Protein AF-A0A1D7NL29-F1 (afdb_monomer_lite)

Foldseek 3Di:
DLLVVLVVLLCVLLVVLVVVLVLCVQFFDPVCQDDDCVQQPPDPDGSSCSSCVLSVVSVVVSVVLSVVSVCCVPVVDPDDSVVSNVVSCVVSVVSSVVVVVSVVVVVVCCVPPDGPTD

Secondary structure (DSSP, 8-state):
-HHHHHHHHHHHHHHHHHHHHHHHHHHS-TT--S--HHHHTT----HHHHHHHHHHHHHHHHHHHHHHHHHHHHHT-SS-HHHHHHHHHHHHHHHHHHHHHHHHHHHHHHHHTSPPP-

pLDDT: mean 77.62, std 7.44, range [59.06, 89.81]

Sequence (118 aa):
MASLTFLGLAMMLLAPMFGHARYLDLTLPKKWKRLPVFMRGTSMHSRRVALYYVPCLVAFAAVLMLGVAILQDIEGGPRSDREVALMFALVLGIIGLGYPINVLRQLHWVRTGGPKLR

Radius of gyration: 17.21 Å; chains: 1; bounding box: 36×22×50 Å

Structure (mmCIF, N/CA/C/O backbone):
data_AF-A0A1D7NL29-F1
#
_entry.id   AF-A0A1D7NL29-F1
#
loop_
_atom_site.group_PDB
_atom_site.id
_atom_site.type_symbol
_atom_site.label_atom_id
_atom_site.label_alt_id
_atom_site.label_comp_id
_atom_site.label_asym_id
_atom_site.label_entity_id
_atom_site.label_seq_id
_atom_site.pdbx_PDB_ins_code
_atom_site.Cartn_x
_atom_site.Cartn_y
_atom_site.Cartn_z
_atom_site.occupancy
_atom_site.B_iso_or_equiv
_atom_site.auth_seq_id
_atom_site.auth_comp_id
_atom_site.auth_asym_id
_atom_site.auth_atom_id
_atom_site.pdbx_PDB_model_num
ATOM 1 N N . MET A 1 1 ? 17.599 0.902 -17.633 1.00 71.81 1 MET A N 1
ATOM 2 C CA . MET A 1 1 ? 17.292 1.938 -16.612 1.00 71.81 1 MET A CA 1
ATOM 3 C C . MET A 1 1 ? 15.838 1.873 -16.143 1.00 71.81 1 MET A C 1
ATOM 5 O O . MET A 1 1 ? 15.549 2.375 -15.058 1.00 71.81 1 MET A O 1
ATOM 9 N N . ALA A 1 2 ? 14.931 1.249 -16.902 1.00 72.69 2 ALA A N 1
ATOM 10 C CA . ALA A 1 2 ? 13.513 1.177 -16.565 1.00 72.69 2 ALA A CA 1
ATOM 11 C C . ALA A 1 2 ? 13.251 0.417 -15.250 1.00 72.69 2 ALA A C 1
ATOM 13 O O . ALA A 1 2 ? 12.382 0.816 -14.473 1.00 72.69 2 ALA A O 1
ATOM 14 N N . SER A 1 3 ? 14.041 -0.623 -14.955 1.00 79.50 3 SER A N 1
ATOM 15 C CA . SER A 1 3 ? 13.929 -1.414 -13.719 1.00 79.50 3 SER A CA 1
ATOM 16 C C . SER A 1 3 ? 14.176 -0.596 -12.444 1.00 79.50 3 SER A C 1
ATOM 18 O O . SER A 1 3 ? 13.404 -0.701 -11.491 1.00 79.50 3 SER A O 1
ATOM 20 N N . LEU A 1 4 ? 15.198 0.268 -12.429 1.00 80.50 4 LEU A N 1
ATOM 21 C CA . LEU A 1 4 ? 15.522 1.132 -11.285 1.00 80.50 4 LEU A CA 1
ATOM 22 C C . LEU A 1 4 ? 14.449 2.200 -11.048 1.00 80.50 4 LEU A C 1
ATOM 24 O O . LEU A 1 4 ? 14.034 2.417 -9.908 1.00 80.50 4 LEU A O 1
ATOM 28 N N . THR A 1 5 ? 13.966 2.844 -12.115 1.00 78.62 5 THR A N 1
ATOM 29 C CA . THR A 1 5 ? 12.883 3.833 -12.023 1.00 78.62 5 THR A CA 1
ATOM 30 C C . THR A 1 5 ? 11.596 3.189 -11.515 1.00 78.62 5 THR A C 1
ATOM 32 O O . THR A 1 5 ? 10.954 3.721 -10.609 1.00 78.62 5 THR A O 1
ATOM 35 N N . PHE A 1 6 ? 11.245 2.015 -12.046 1.00 82.06 6 PHE A N 1
ATOM 36 C CA . PHE A 1 6 ? 10.090 1.253 -11.588 1.00 82.06 6 PHE A CA 1
ATOM 37 C C . PHE A 1 6 ? 10.217 0.863 -10.113 1.00 82.06 6 PHE A C 1
ATOM 39 O O . PHE A 1 6 ? 9.280 1.068 -9.344 1.00 82.06 6 PHE A O 1
ATOM 46 N N . LEU A 1 7 ? 11.382 0.356 -9.700 1.00 84.38 7 LEU A N 1
ATOM 47 C CA . LEU A 1 7 ? 11.638 -0.025 -8.314 1.00 84.38 7 LEU A CA 1
ATOM 48 C C . LEU A 1 7 ? 11.455 1.162 -7.361 1.00 84.38 7 LEU A C 1
ATOM 50 O O . LEU A 1 7 ? 10.794 1.023 -6.333 1.00 84.38 7 LEU A O 1
ATOM 54 N N . GLY A 1 8 ? 11.983 2.337 -7.718 1.00 83.62 8 GLY A N 1
ATOM 55 C CA . GLY A 1 8 ? 11.798 3.563 -6.941 1.00 83.62 8 GLY A CA 1
ATOM 56 C C . GLY A 1 8 ? 10.319 3.923 -6.766 1.00 83.62 8 GLY A C 1
ATOM 57 O O . GLY A 1 8 ? 9.858 4.121 -5.641 1.00 83.62 8 GLY A O 1
ATOM 58 N N . LEU A 1 9 ? 9.550 3.928 -7.858 1.00 82.50 9 LEU A N 1
ATOM 59 C CA . LEU A 1 9 ? 8.113 4.229 -7.830 1.00 82.50 9 LEU A CA 1
ATOM 60 C C . LEU A 1 9 ? 7.311 3.186 -7.038 1.00 82.50 9 LEU A C 1
ATOM 62 O O . LEU A 1 9 ? 6.445 3.541 -6.235 1.00 82.50 9 LEU A O 1
ATOM 66 N N . ALA A 1 10 ? 7.621 1.901 -7.214 1.00 83.81 10 ALA A N 1
ATOM 67 C CA . ALA A 1 10 ? 6.985 0.815 -6.480 1.00 83.81 10 ALA A CA 1
ATOM 68 C C . ALA A 1 10 ? 7.248 0.929 -4.971 1.00 83.81 10 ALA A C 1
ATOM 70 O O . ALA A 1 10 ? 6.323 0.768 -4.176 1.00 83.81 10 ALA A O 1
ATOM 71 N N . MET A 1 11 ? 8.473 1.273 -4.562 1.00 86.44 11 MET A N 1
ATOM 72 C CA . MET A 1 11 ? 8.823 1.486 -3.154 1.00 86.44 11 MET A CA 1
ATOM 73 C C . MET A 1 11 ? 8.078 2.677 -2.547 1.00 86.44 11 MET A C 1
ATOM 75 O O . MET A 1 11 ? 7.552 2.558 -1.438 1.00 86.44 11 MET A O 1
ATOM 79 N N . MET A 1 12 ? 7.969 3.794 -3.275 1.00 85.19 12 MET A N 1
ATOM 80 C CA . MET A 1 12 ? 7.205 4.966 -2.825 1.00 85.19 12 MET A CA 1
ATOM 81 C C . MET A 1 12 ? 5.717 4.660 -2.626 1.00 85.19 12 MET A C 1
ATOM 83 O O . MET A 1 12 ? 5.084 5.279 -1.774 1.00 85.19 12 MET A O 1
ATOM 87 N N . LEU A 1 13 ? 5.162 3.695 -3.365 1.00 84.12 13 LEU A N 1
ATOM 88 C CA . LEU A 1 13 ? 3.777 3.254 -3.206 1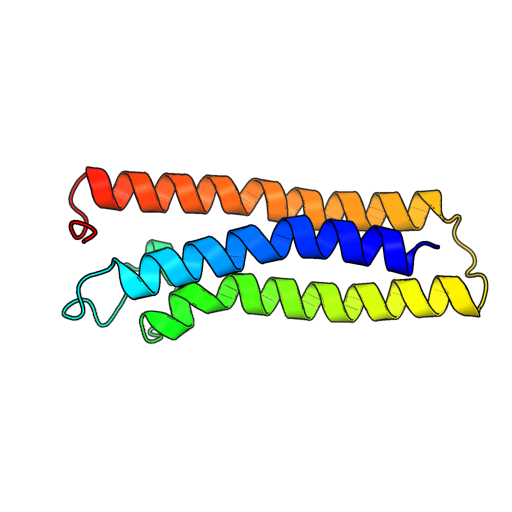.00 84.12 13 LEU A CA 1
ATOM 89 C C . LEU A 1 13 ? 3.617 2.201 -2.097 1.00 84.12 13 LEU A C 1
ATOM 91 O O . LEU A 1 13 ? 2.725 2.307 -1.257 1.00 84.12 13 LEU A O 1
ATOM 95 N N . LEU A 1 14 ? 4.479 1.184 -2.061 1.00 87.44 14 LEU A N 1
ATOM 96 C CA . LEU A 1 14 ? 4.365 0.058 -1.131 1.00 87.44 14 LEU A CA 1
ATOM 97 C C . LEU A 1 14 ? 4.711 0.443 0.309 1.00 87.44 14 LEU A C 1
ATOM 99 O O . LEU A 1 14 ? 4.033 -0.005 1.235 1.00 87.44 14 LEU A O 1
ATOM 103 N N . ALA A 1 15 ? 5.725 1.286 0.518 1.00 88.12 15 ALA A N 1
ATOM 104 C CA . ALA A 1 15 ? 6.148 1.708 1.852 1.00 88.12 15 ALA A CA 1
ATOM 105 C C . ALA A 1 15 ? 5.008 2.339 2.681 1.00 88.12 15 ALA A C 1
ATOM 107 O O . ALA A 1 15 ? 4.759 1.858 3.792 1.00 88.12 15 ALA A O 1
ATOM 108 N N . PRO A 1 16 ? 4.255 3.342 2.183 1.00 87.81 16 PRO A N 1
ATOM 109 C CA . PRO A 1 16 ? 3.123 3.889 2.926 1.00 87.81 16 PRO A CA 1
ATOM 110 C C . PRO A 1 16 ? 1.979 2.880 3.074 1.00 87.81 16 PRO A C 1
ATOM 112 O O . PRO A 1 16 ? 1.290 2.898 4.096 1.00 87.81 16 PRO A O 1
ATOM 115 N N . MET A 1 17 ? 1.787 1.959 2.119 1.00 87.75 17 MET A N 1
ATOM 116 C CA . MET A 1 17 ? 0.759 0.925 2.251 1.00 87.75 17 MET A CA 1
ATOM 117 C C . MET A 1 17 ? 1.046 -0.029 3.414 1.00 87.75 17 MET A C 1
ATOM 119 O O . MET A 1 17 ? 0.212 -0.208 4.305 1.00 87.75 17 MET A O 1
ATOM 123 N N . PHE A 1 18 ? 2.249 -0.604 3.445 1.00 89.25 18 PHE A N 1
ATOM 124 C CA . PHE A 1 18 ? 2.681 -1.488 4.527 1.00 89.25 18 PHE A CA 1
ATOM 125 C C . PHE A 1 18 ? 2.819 -0.746 5.859 1.00 89.25 18 PHE A C 1
ATOM 127 O O . PHE A 1 18 ? 2.461 -1.299 6.902 1.00 89.25 18 PHE A O 1
ATOM 134 N N . GLY A 1 19 ? 3.286 0.505 5.835 1.00 89.06 19 GLY A N 1
ATOM 135 C CA . GLY A 1 19 ? 3.370 1.365 7.012 1.00 89.06 19 GLY A CA 1
ATOM 136 C C . GLY A 1 19 ? 2.003 1.597 7.652 1.00 89.06 19 GLY A C 1
ATOM 137 O O . GLY A 1 19 ? 1.838 1.370 8.849 1.00 89.06 19 GLY A O 1
ATOM 138 N N . HIS A 1 20 ? 0.997 1.956 6.854 1.00 87.38 20 HIS A N 1
ATOM 139 C CA . HIS A 1 20 ? -0.370 2.168 7.336 1.00 87.38 20 HIS A CA 1
ATOM 140 C C . HIS A 1 20 ? -1.036 0.868 7.809 1.00 87.38 20 HIS A C 1
ATOM 142 O O . HIS A 1 20 ? -1.646 0.842 8.877 1.00 87.38 20 HIS A O 1
ATOM 148 N N . ALA A 1 21 ? -0.861 -0.242 7.083 1.00 87.31 21 ALA A N 1
ATOM 149 C CA . ALA A 1 21 ? -1.354 -1.551 7.518 1.00 87.31 21 ALA A CA 1
ATOM 150 C C . ALA A 1 21 ? -0.752 -1.965 8.874 1.00 87.31 21 ALA A C 1
ATOM 152 O O . ALA A 1 21 ? -1.472 -2.423 9.765 1.00 87.31 21 ALA A O 1
ATOM 153 N N . ARG A 1 22 ? 0.556 -1.743 9.064 1.00 89.81 22 ARG A N 1
ATOM 154 C CA . ARG A 1 22 ? 1.251 -1.991 10.334 1.00 89.81 22 ARG A CA 1
ATOM 155 C C . ARG A 1 22 ? 0.772 -1.061 11.441 1.00 89.81 22 ARG A C 1
ATOM 157 O O . ARG A 1 22 ? 0.530 -1.532 12.549 1.00 89.81 22 ARG A O 1
ATOM 164 N N . TYR A 1 23 ? 0.611 0.228 11.150 1.00 88.19 23 TYR A N 1
ATOM 165 C CA . TYR A 1 23 ? 0.057 1.194 12.095 1.00 88.19 23 TYR A CA 1
ATOM 166 C C . TYR A 1 23 ? -1.312 0.728 12.597 1.00 88.19 23 TYR A C 1
ATOM 168 O O . TYR A 1 23 ? -1.524 0.654 13.806 1.00 88.19 23 TYR A O 1
ATOM 176 N N . LEU A 1 24 ? -2.207 0.302 11.703 1.00 83.69 24 LEU A N 1
ATOM 177 C CA . LEU A 1 24 ? -3.518 -0.226 12.078 1.00 83.69 24 LEU A CA 1
ATOM 178 C C . LEU A 1 24 ? -3.446 -1.557 12.836 1.00 83.69 24 LEU A C 1
ATOM 180 O O . LEU A 1 24 ? -4.204 -1.740 13.786 1.00 83.69 24 LEU A O 1
ATOM 184 N N . ASP A 1 25 ? -2.552 -2.487 12.484 1.00 86.81 25 ASP A N 1
ATOM 185 C CA . ASP A 1 25 ? -2.438 -3.747 13.240 1.00 86.81 25 ASP A CA 1
ATOM 186 C C . ASP A 1 25 ? -1.995 -3.507 14.694 1.00 86.81 25 ASP A C 1
ATOM 188 O O . ASP A 1 25 ? -2.448 -4.209 15.606 1.00 86.81 25 ASP A O 1
ATOM 192 N N . LEU A 1 26 ? -1.152 -2.493 14.917 1.00 86.00 26 LEU A N 1
ATOM 193 C CA . LEU A 1 26 ? -0.661 -2.106 16.240 1.00 86.00 26 LEU A CA 1
ATOM 194 C C . LEU A 1 26 ? -1.684 -1.294 17.043 1.00 86.00 26 LEU A C 1
ATOM 196 O O . LEU A 1 26 ? -1.864 -1.545 18.234 1.00 86.00 26 LEU A O 1
ATOM 200 N N . THR A 1 27 ? -2.365 -0.346 16.401 1.00 84.94 27 THR A N 1
ATOM 201 C CA . THR A 1 27 ? -3.259 0.608 17.078 1.00 84.94 27 THR A CA 1
ATOM 202 C C . THR A 1 27 ? -4.688 0.097 17.249 1.00 84.94 27 THR A C 1
ATOM 204 O O . THR A 1 27 ? -5.388 0.528 18.170 1.00 84.94 27 THR A O 1
ATOM 207 N N . LEU A 1 28 ? -5.142 -0.857 16.426 1.00 81.94 28 LEU A N 1
ATOM 208 C CA . LEU A 1 28 ? -6.480 -1.427 16.566 1.00 81.94 28 LEU A CA 1
ATOM 209 C C . LEU A 1 28 ? -6.582 -2.331 17.811 1.00 81.94 28 LEU A C 1
ATOM 211 O O . LEU A 1 28 ? -5.781 -3.260 17.986 1.00 81.94 28 LEU A O 1
ATOM 215 N N . PRO A 1 29 ? -7.631 -2.173 18.644 1.00 80.12 29 PRO A N 1
ATOM 216 C CA . PRO A 1 29 ? -7.836 -2.997 19.830 1.00 80.12 29 PRO A CA 1
ATOM 217 C C . PRO A 1 29 ? -7.894 -4.497 19.504 1.00 80.12 29 PRO A C 1
ATOM 219 O O . PRO A 1 29 ? -8.654 -4.922 18.634 1.00 80.12 29 PRO A O 1
ATOM 222 N N . LYS A 1 30 ? -7.165 -5.329 20.263 1.00 78.88 30 LYS A N 1
ATOM 223 C CA . LYS A 1 30 ? -7.088 -6.794 20.053 1.00 78.88 30 LYS A CA 1
ATOM 224 C C . LYS A 1 30 ? -8.444 -7.519 20.106 1.00 78.88 30 LYS A C 1
ATOM 226 O O . LYS A 1 30 ? -8.579 -8.593 19.529 1.00 78.88 30 LYS A O 1
ATOM 231 N N . LYS A 1 31 ? -9.458 -6.931 20.759 1.00 78.19 31 LYS A N 1
ATOM 232 C CA . LYS A 1 31 ? -10.833 -7.471 20.795 1.00 78.19 31 LYS A CA 1
ATOM 233 C C . LYS A 1 31 ? -11.494 -7.517 19.408 1.00 78.19 31 LYS A C 1
ATOM 235 O O . LYS A 1 31 ? -12.377 -8.334 19.171 1.00 78.19 31 LYS A O 1
ATOM 240 N N . TRP A 1 32 ? -11.029 -6.691 18.471 1.00 74.88 32 TRP A N 1
ATOM 241 C CA . TRP A 1 32 ? -11.491 -6.686 17.086 1.00 74.88 32 TRP A CA 1
ATOM 242 C C . TRP A 1 32 ? -10.728 -7.732 16.274 1.00 74.88 32 TRP A C 1
ATOM 244 O O . TRP A 1 32 ? -9.764 -7.423 15.579 1.00 74.88 32 TRP A O 1
ATOM 254 N N . LYS A 1 33 ? -11.161 -8.995 16.359 1.00 75.06 33 LYS A N 1
ATOM 255 C CA . LYS A 1 33 ? -10.571 -10.100 15.576 1.00 75.06 33 LYS A CA 1
ATOM 256 C C . LYS A 1 33 ? -10.834 -9.979 14.065 1.00 75.06 33 LYS A C 1
ATOM 258 O O . LYS A 1 33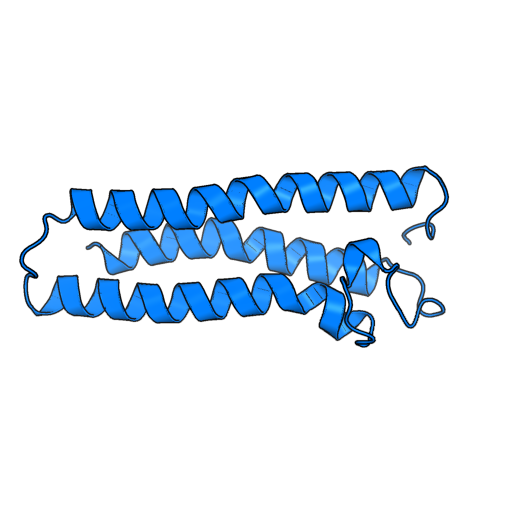 ? -10.121 -10.595 13.272 1.00 75.06 33 LYS A O 1
ATOM 263 N N . ARG A 1 34 ? -11.845 -9.196 13.665 1.00 73.94 34 ARG A N 1
ATOM 264 C CA . ARG A 1 34 ? -12.260 -8.974 12.272 1.00 73.94 34 ARG A CA 1
ATOM 265 C C . ARG A 1 34 ? -12.474 -7.485 12.005 1.00 73.94 34 ARG A C 1
ATOM 267 O O . ARG A 1 34 ? -12.998 -6.777 12.861 1.00 73.94 34 ARG A O 1
ATOM 274 N N . LEU A 1 35 ? -12.097 -7.040 10.808 1.00 75.88 35 LEU A N 1
ATOM 275 C CA . LEU A 1 35 ? -12.442 -5.711 10.298 1.00 75.88 35 LEU A CA 1
ATOM 276 C C . LEU A 1 35 ? -13.906 -5.681 9.814 1.00 75.88 35 LEU A C 1
ATOM 278 O O . LEU A 1 35 ? -14.476 -6.744 9.526 1.00 75.88 35 LEU A O 1
ATOM 282 N N . PRO A 1 36 ? -14.534 -4.497 9.724 1.00 73.00 36 PRO A N 1
ATOM 283 C CA . PRO A 1 36 ? -15.846 -4.343 9.101 1.00 73.00 36 PRO A CA 1
ATOM 284 C C . PRO A 1 36 ? -15.837 -4.750 7.618 1.00 73.00 36 PRO A C 1
ATOM 286 O O . PRO A 1 36 ? -14.802 -4.714 6.952 1.00 73.00 36 PRO A O 1
ATOM 289 N N . VAL A 1 37 ? -17.011 -5.125 7.098 1.00 71.44 37 VAL A N 1
ATOM 290 C CA . VAL A 1 37 ? -17.203 -5.655 5.730 1.00 71.44 37 VAL A CA 1
ATOM 291 C C . VAL A 1 37 ? -16.625 -4.720 4.668 1.00 71.44 37 VAL A C 1
ATOM 293 O O . VAL A 1 37 ? -15.920 -5.171 3.779 1.00 71.44 37 VAL A O 1
ATOM 296 N N . PHE A 1 38 ? -16.807 -3.405 4.798 1.00 71.06 38 PHE A N 1
ATOM 297 C CA . PHE A 1 38 ? -16.267 -2.457 3.818 1.00 71.06 38 PHE A CA 1
ATOM 298 C C . PHE A 1 38 ? -14.724 -2.375 3.804 1.00 71.06 38 PHE A C 1
ATOM 300 O O . PHE A 1 38 ? -14.168 -1.888 2.827 1.00 71.06 38 PHE A O 1
ATOM 307 N N . MET A 1 39 ? -14.033 -2.834 4.859 1.00 68.69 39 MET A N 1
ATOM 308 C CA . MET A 1 39 ? -12.562 -2.905 4.931 1.00 68.69 39 MET A CA 1
ATOM 309 C C . MET A 1 39 ? -12.010 -4.261 4.480 1.00 68.69 39 MET A C 1
ATOM 311 O O . MET A 1 39 ? -10.920 -4.317 3.923 1.00 68.69 39 MET A O 1
ATOM 315 N N . ARG A 1 40 ? -12.729 -5.359 4.749 1.00 67.50 40 ARG A N 1
ATOM 316 C CA . ARG A 1 40 ? -12.309 -6.727 4.378 1.00 67.50 40 ARG A CA 1
ATOM 317 C C . ARG A 1 40 ? -12.906 -7.224 3.053 1.00 67.50 40 ARG A C 1
ATOM 319 O O . ARG A 1 40 ? -12.574 -8.320 2.612 1.00 67.50 40 ARG A O 1
ATOM 326 N N . GLY A 1 41 ? -13.823 -6.459 2.458 1.00 68.94 41 GLY A N 1
ATOM 327 C CA . GLY A 1 41 ? -14.658 -6.900 1.343 1.00 68.94 41 GLY A CA 1
ATOM 328 C C . GLY A 1 41 ? -15.604 -8.037 1.749 1.00 68.94 41 GLY A C 1
ATOM 329 O O . GLY A 1 41 ? -16.155 -8.060 2.852 1.00 68.94 41 GLY A O 1
ATOM 330 N N . THR A 1 42 ? -15.771 -9.013 0.859 1.00 62.94 42 THR A N 1
ATOM 331 C CA . THR A 1 42 ? -16.589 -10.219 1.083 1.00 62.94 42 THR A CA 1
ATOM 332 C C . THR A 1 42 ? -15.886 -11.284 1.926 1.00 62.94 42 THR A C 1
ATOM 334 O O . THR A 1 42 ? -16.526 -12.223 2.395 1.00 62.94 42 THR A O 1
ATOM 337 N N . SER A 1 43 ? -14.579 -11.149 2.162 1.00 60.72 43 SER A N 1
ATOM 338 C CA . SER A 1 43 ? -13.804 -12.194 2.817 1.00 60.72 43 SER A CA 1
ATOM 339 C C . SER A 1 43 ? -13.933 -12.178 4.344 1.00 60.72 43 SER A C 1
ATOM 341 O O . SER A 1 43 ? -13.855 -11.130 4.983 1.00 60.72 43 SER A O 1
ATOM 343 N N . MET A 1 44 ? -14.071 -13.358 4.961 1.00 65.75 44 MET A N 1
ATOM 344 C CA . MET A 1 44 ? -14.095 -13.541 6.423 1.00 65.75 44 MET A CA 1
ATOM 345 C C . MET A 1 44 ? -12.697 -13.666 7.056 1.00 65.75 44 MET A C 1
ATOM 347 O O . MET A 1 44 ? -12.552 -14.232 8.143 1.00 65.75 44 MET A O 1
ATOM 351 N N . HIS A 1 45 ? -11.659 -13.157 6.392 1.00 73.94 45 HIS A N 1
ATOM 352 C CA . HIS A 1 45 ? -10.284 -13.241 6.874 1.00 73.94 45 HIS A CA 1
ATOM 353 C C . HIS A 1 45 ? -10.070 -12.604 8.259 1.00 73.94 45 HIS A C 1
ATOM 355 O O . HIS A 1 45 ? -10.810 -11.723 8.714 1.00 73.94 45 HIS A O 1
ATOM 361 N N . SER A 1 46 ? -9.009 -13.058 8.934 1.00 79.00 46 SER A N 1
ATOM 362 C CA . SER A 1 46 ? -8.539 -12.442 10.174 1.00 79.00 46 SER A CA 1
ATOM 363 C C . SER A 1 46 ? -8.132 -10.985 9.930 1.00 79.00 46 SER A C 1
ATOM 365 O O . SER A 1 46 ? -7.727 -10.621 8.825 1.00 79.00 46 SER A O 1
ATOM 367 N N . ARG A 1 47 ? -8.214 -10.142 10.971 1.00 81.38 47 ARG A N 1
ATOM 368 C CA . ARG A 1 47 ? -7.837 -8.718 10.905 1.00 81.38 47 ARG A CA 1
ATOM 369 C C . ARG A 1 47 ? -6.502 -8.496 10.192 1.00 81.38 47 ARG A C 1
ATOM 371 O O . ARG A 1 47 ? -6.437 -7.668 9.294 1.00 81.38 47 ARG A O 1
ATOM 378 N N . ARG A 1 48 ? -5.465 -9.246 10.581 1.00 81.06 48 ARG A N 1
ATOM 379 C CA . ARG A 1 48 ? -4.127 -9.142 9.983 1.00 81.06 48 ARG A CA 1
ATOM 380 C C . ARG A 1 48 ? -4.168 -9.400 8.486 1.00 81.06 48 ARG A C 1
ATOM 382 O O . ARG A 1 48 ? -3.737 -8.555 7.717 1.00 81.06 48 ARG A O 1
ATOM 389 N N . VAL A 1 49 ? -4.748 -10.521 8.070 1.00 82.94 49 VAL A N 1
ATOM 390 C CA . VAL A 1 49 ? -4.826 -10.863 6.646 1.00 82.94 49 VAL A CA 1
ATOM 391 C C . VAL A 1 49 ? -5.577 -9.780 5.871 1.00 82.94 49 VAL A C 1
ATOM 393 O O . VAL A 1 49 ? -5.096 -9.346 4.835 1.00 82.94 49 VAL A O 1
ATOM 396 N N . ALA A 1 50 ? -6.690 -9.268 6.400 1.00 80.25 50 ALA A N 1
ATOM 397 C CA . ALA A 1 50 ? -7.447 -8.206 5.740 1.00 80.25 50 ALA A CA 1
ATOM 398 C C . ALA A 1 50 ? -6.663 -6.880 5.609 1.00 80.25 50 ALA A C 1
ATOM 400 O O . ALA A 1 50 ? -6.781 -6.216 4.584 1.00 80.25 50 ALA A O 1
ATOM 401 N N . LEU A 1 51 ? -5.841 -6.507 6.602 1.00 83.75 51 LEU A N 1
ATOM 402 C CA . LEU A 1 51 ? -4.991 -5.306 6.538 1.00 83.75 51 LEU A CA 1
ATOM 403 C C . LEU A 1 51 ? -3.866 -5.439 5.507 1.00 83.75 51 LEU A C 1
ATOM 405 O O . LEU A 1 51 ? -3.546 -4.472 4.820 1.00 83.75 51 LEU A O 1
ATOM 409 N N . TYR A 1 52 ? -3.266 -6.626 5.406 1.00 86.12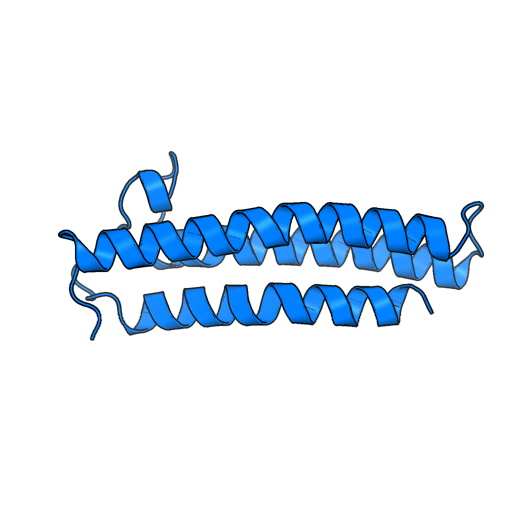 52 TYR A N 1
ATOM 410 C CA . TYR A 1 52 ? -2.104 -6.851 4.546 1.00 86.12 52 TYR A CA 1
ATOM 411 C C . TYR A 1 52 ? -2.455 -7.347 3.137 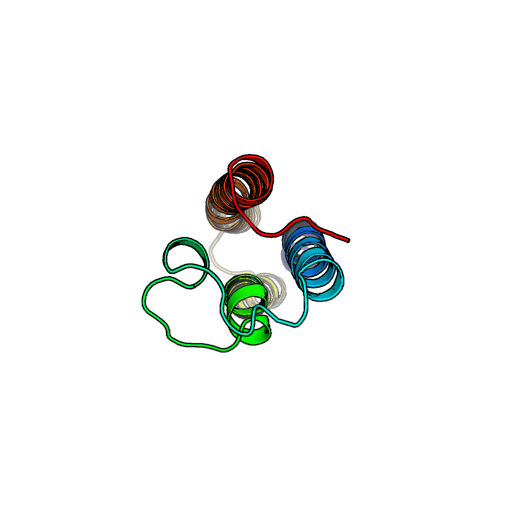1.00 86.12 52 TYR A C 1
ATOM 413 O O . TYR A 1 52 ? -1.598 -7.328 2.262 1.00 86.12 52 TYR A O 1
ATOM 421 N N . TYR A 1 53 ? -3.701 -7.750 2.878 1.00 83.31 53 TYR A N 1
ATOM 422 C CA . TYR A 1 53 ? -4.099 -8.335 1.594 1.00 83.31 53 TYR A CA 1
ATOM 423 C C . TYR A 1 53 ? -3.813 -7.415 0.399 1.00 83.31 53 TYR A C 1
ATOM 425 O O . TYR A 1 53 ? -3.147 -7.823 -0.549 1.00 83.31 53 TYR A O 1
ATOM 433 N N . VAL A 1 54 ? -4.269 -6.161 0.465 1.00 81.88 54 VAL A N 1
ATOM 434 C CA . VAL A 1 54 ? -4.063 -5.171 -0.604 1.00 81.88 54 VAL A CA 1
ATOM 435 C C . VAL A 1 54 ? -2.576 -4.862 -0.826 1.00 81.88 54 VAL A C 1
ATOM 437 O O . VAL A 1 54 ? -2.133 -5.020 -1.962 1.00 81.88 54 VAL A O 1
ATOM 440 N N . PRO A 1 55 ? -1.773 -4.480 0.192 1.00 85.75 55 PRO A N 1
ATOM 441 C CA . PRO A 1 55 ? -0.345 -4.239 -0.023 1.00 85.75 55 PRO A CA 1
ATOM 442 C C . PRO A 1 55 ? 0.397 -5.471 -0.550 1.00 85.75 55 PRO A C 1
ATOM 444 O O . PRO A 1 55 ? 1.262 -5.322 -1.405 1.00 85.75 55 PRO A O 1
ATOM 447 N N . CYS A 1 56 ? 0.042 -6.684 -0.113 1.00 87.62 56 CYS A N 1
ATOM 448 C CA . CYS A 1 56 ? 0.635 -7.911 -0.648 1.00 87.62 56 CYS A CA 1
ATOM 449 C C . CYS A 1 56 ? 0.271 -8.144 -2.120 1.00 87.62 56 CYS A C 1
ATOM 451 O O . CYS A 1 56 ? 1.140 -8.511 -2.906 1.00 87.62 56 CYS A O 1
ATOM 453 N N . LEU A 1 57 ? -0.984 -7.909 -2.511 1.00 84.00 57 LEU A N 1
ATOM 454 C CA . LEU A 1 57 ? -1.419 -8.037 -3.903 1.00 84.00 57 LEU A CA 1
ATOM 455 C C . LEU A 1 57 ? -0.719 -7.012 -4.806 1.00 84.00 57 LEU A C 1
ATOM 457 O O . LEU A 1 57 ? -0.267 -7.357 -5.895 1.00 84.00 57 LEU A O 1
ATOM 461 N N . VAL A 1 58 ? -0.564 -5.774 -4.331 1.00 83.81 58 VAL A N 1
ATOM 462 C CA . VAL A 1 58 ? 0.173 -4.725 -5.049 1.00 83.81 58 VAL A CA 1
ATOM 463 C C . VAL A 1 58 ? 1.663 -5.051 -5.119 1.00 83.81 58 VAL A C 1
ATOM 465 O O . VAL A 1 58 ? 2.267 -4.857 -6.167 1.00 83.81 58 VAL A O 1
ATOM 468 N N . ALA A 1 59 ? 2.257 -5.598 -4.055 1.00 86.56 59 ALA A N 1
ATOM 469 C CA . ALA A 1 59 ? 3.654 -6.025 -4.064 1.00 86.56 59 ALA A CA 1
ATOM 470 C C . ALA A 1 59 ? 3.884 -7.168 -5.057 1.00 86.56 59 ALA A C 1
ATOM 472 O O . ALA A 1 59 ? 4.840 -7.130 -5.824 1.00 86.56 59 ALA A O 1
ATOM 473 N N . PHE A 1 60 ? 2.981 -8.149 -5.097 1.00 85.75 60 PHE A N 1
ATOM 474 C CA . PHE A 1 60 ? 3.034 -9.237 -6.068 1.00 85.75 60 PHE A CA 1
ATOM 475 C C . PHE A 1 60 ? 2.928 -8.718 -7.508 1.00 85.75 60 PHE A C 1
ATOM 477 O O . PHE A 1 60 ? 3.761 -9.057 -8.347 1.00 85.75 60 PHE A O 1
ATOM 484 N N . ALA A 1 61 ? 1.966 -7.833 -7.786 1.00 84.19 61 ALA A N 1
ATOM 485 C CA . ALA A 1 61 ? 1.845 -7.187 -9.091 1.00 84.19 61 ALA A CA 1
ATOM 486 C C . ALA A 1 61 ? 3.100 -6.370 -9.445 1.00 84.19 61 ALA A C 1
ATOM 488 O O . ALA A 1 61 ? 3.562 -6.412 -10.584 1.00 84.19 61 ALA A O 1
ATOM 489 N N . ALA A 1 62 ? 3.689 -5.675 -8.469 1.00 85.25 62 ALA A N 1
ATOM 490 C CA . ALA A 1 62 ? 4.922 -4.931 -8.668 1.00 85.25 62 ALA A CA 1
ATOM 491 C C . ALA A 1 62 ? 6.100 -5.852 -9.014 1.00 85.25 62 ALA A C 1
ATOM 493 O O . ALA A 1 62 ? 6.867 -5.530 -9.911 1.00 85.25 62 ALA A O 1
ATOM 494 N N . VAL A 1 63 ? 6.222 -7.019 -8.375 1.00 86.38 63 VAL A N 1
ATOM 495 C CA . VAL A 1 63 ? 7.258 -8.012 -8.707 1.00 86.38 63 VAL A CA 1
ATOM 496 C C . VAL A 1 63 ? 7.096 -8.533 -10.138 1.00 86.38 63 VAL A C 1
ATOM 498 O O . VAL A 1 63 ? 8.083 -8.610 -10.867 1.00 86.38 63 VAL A O 1
ATOM 501 N N . LEU A 1 64 ? 5.868 -8.834 -10.576 1.00 82.56 64 LEU A N 1
ATOM 502 C CA . LEU A 1 64 ? 5.613 -9.247 -11.963 1.00 82.56 64 LEU A CA 1
ATOM 503 C C . LEU A 1 64 ? 6.018 -8.154 -12.964 1.00 82.56 64 LEU A C 1
ATOM 505 O O . LEU A 1 64 ? 6.692 -8.431 -13.954 1.00 82.56 64 LEU A O 1
ATOM 509 N N . MET A 1 65 ? 5.659 -6.902 -12.677 1.00 81.44 65 MET A N 1
ATOM 510 C CA . MET A 1 65 ? 6.008 -5.743 -13.506 1.00 81.44 65 MET A CA 1
ATOM 511 C C . MET A 1 65 ? 7.514 -5.448 -13.502 1.00 81.44 65 MET A C 1
ATOM 513 O O . MET A 1 65 ? 8.067 -5.079 -14.535 1.00 81.44 65 MET A O 1
ATOM 517 N N . LEU A 1 66 ? 8.198 -5.677 -12.378 1.00 83.38 66 LEU A N 1
ATOM 518 C CA . LEU A 1 66 ? 9.654 -5.587 -12.293 1.00 83.38 66 LEU A CA 1
ATOM 519 C C . LEU A 1 66 ? 10.320 -6.616 -13.215 1.00 83.38 66 LEU A C 1
ATOM 521 O O . LEU A 1 66 ? 11.283 -6.274 -13.894 1.00 83.38 66 LEU A O 1
ATOM 525 N N . GLY A 1 67 ? 9.785 -7.838 -13.299 1.00 81.38 67 GLY A N 1
ATOM 526 C CA . GLY A 1 67 ? 10.252 -8.849 -14.253 1.00 81.38 67 GLY A CA 1
ATOM 527 C C . GLY A 1 67 ? 10.158 -8.373 -15.706 1.00 81.38 67 GLY A C 1
ATOM 528 O O . GLY A 1 67 ? 11.114 -8.512 -16.464 1.00 81.38 67 GLY A O 1
ATOM 529 N N . VAL A 1 68 ? 9.049 -7.721 -16.073 1.00 79.50 68 VAL A N 1
ATOM 530 C CA . VAL A 1 68 ? 8.885 -7.103 -17.401 1.00 79.50 68 VAL A CA 1
ATOM 531 C C . VAL A 1 68 ? 9.902 -5.980 -17.620 1.00 79.50 68 VAL A C 1
ATOM 533 O O . VAL A 1 68 ? 10.502 -5.905 -18.688 1.00 79.50 68 VAL A O 1
ATOM 536 N N . ALA A 1 69 ? 10.135 -5.129 -16.618 1.00 77.56 69 ALA A N 1
ATOM 537 C CA . ALA A 1 69 ? 11.115 -4.047 -16.706 1.00 77.56 69 ALA A CA 1
ATOM 538 C C . ALA A 1 69 ? 12.555 -4.566 -16.874 1.00 77.56 69 ALA A C 1
ATOM 540 O O . ALA A 1 69 ? 13.332 -3.979 -17.622 1.00 77.56 69 ALA A O 1
ATOM 541 N N . ILE A 1 70 ? 12.902 -5.676 -16.213 1.00 82.00 70 ILE A N 1
ATOM 542 C CA . ILE A 1 70 ? 14.206 -6.338 -16.357 1.00 82.00 70 ILE A CA 1
ATOM 543 C C . ILE A 1 70 ? 14.366 -6.912 -17.769 1.00 82.00 70 ILE A C 1
ATOM 545 O O . ILE A 1 70 ? 15.401 -6.695 -18.389 1.00 82.00 70 ILE A O 1
ATOM 549 N N . LEU A 1 71 ? 13.347 -7.594 -18.302 1.00 77.31 71 LEU A N 1
ATOM 550 C CA . LEU A 1 71 ? 13.390 -8.123 -19.671 1.00 77.31 71 LEU A CA 1
ATOM 551 C C . LEU A 1 71 ? 13.554 -7.008 -20.714 1.00 77.31 71 LEU A C 1
ATOM 553 O O . LEU A 1 71 ? 14.335 -7.161 -21.647 1.00 77.31 71 LEU A O 1
ATOM 557 N N . GLN A 1 72 ? 12.883 -5.865 -20.528 1.00 75.12 72 GLN A N 1
ATOM 558 C CA . GLN A 1 72 ? 13.065 -4.686 -21.386 1.00 75.12 72 GLN A CA 1
ATOM 559 C C . GLN A 1 72 ? 14.497 -4.138 -21.329 1.00 75.12 72 GLN A C 1
ATOM 561 O O . GLN A 1 72 ? 15.063 -3.820 -22.371 1.00 75.12 72 GLN A O 1
ATOM 566 N N . ASP A 1 73 ? 15.084 -4.066 -20.130 1.00 78.12 73 ASP A N 1
ATOM 567 C CA . ASP A 1 73 ? 16.461 -3.601 -19.937 1.00 78.12 73 ASP A CA 1
ATOM 568 C C . ASP A 1 73 ? 17.505 -4.566 -20.550 1.00 78.12 73 ASP A C 1
ATOM 570 O O . ASP A 1 73 ? 18.588 -4.114 -20.917 1.00 78.12 73 ASP A O 1
ATOM 574 N N . ILE A 1 74 ? 17.207 -5.870 -20.661 1.00 78.94 74 ILE A N 1
ATOM 575 C CA . ILE A 1 74 ? 18.128 -6.893 -21.197 1.00 78.94 74 ILE A CA 1
ATOM 576 C C . ILE A 1 74 ? 18.014 -7.035 -22.718 1.00 78.94 74 ILE A C 1
ATOM 578 O O . ILE A 1 74 ? 19.031 -7.057 -23.406 1.00 78.94 74 ILE A O 1
ATOM 582 N N . GLU A 1 75 ? 16.798 -7.175 -23.247 1.00 72.50 75 GLU A N 1
ATOM 583 C CA . GLU A 1 75 ? 16.586 -7.547 -24.653 1.00 72.50 75 GLU A CA 1
ATOM 584 C C . GLU A 1 75 ? 16.406 -6.342 -25.582 1.00 72.50 75 GLU A C 1
ATOM 586 O O . GLU A 1 75 ? 16.377 -6.522 -26.796 1.00 72.50 75 GLU A O 1
ATOM 591 N N . GLY A 1 76 ? 16.298 -5.118 -25.044 1.00 64.50 76 GLY A N 1
ATOM 592 C CA . GLY A 1 76 ? 15.982 -3.937 -25.847 1.00 64.50 76 GLY A CA 1
ATOM 593 C C . GLY A 1 76 ? 14.641 -4.133 -26.552 1.00 64.50 76 GLY A C 1
ATOM 594 O O . GLY A 1 76 ? 14.575 -4.260 -27.773 1.00 64.50 76 GLY A O 1
ATOM 595 N N . GLY A 1 77 ? 13.571 -4.255 -25.763 1.00 60.75 77 GLY A N 1
ATOM 596 C CA . GLY A 1 77 ? 12.245 -4.575 -26.284 1.00 60.75 77 GLY A CA 1
ATOM 597 C C . GLY A 1 77 ? 11.735 -3.554 -27.318 1.00 60.75 77 GLY A C 1
ATOM 598 O O . GLY A 1 77 ? 12.200 -2.419 -27.371 1.00 60.75 77 GLY A O 1
ATOM 599 N N . PRO A 1 78 ? 10.719 -3.911 -28.126 1.00 59.06 78 PRO A N 1
ATOM 600 C CA . PRO A 1 78 ? 10.231 -3.080 -29.235 1.00 59.06 78 PRO A CA 1
ATOM 601 C C . PRO A 1 78 ? 9.561 -1.762 -28.804 1.00 59.06 78 PRO A C 1
ATOM 603 O O . PRO A 1 78 ? 9.091 -1.009 -29.654 1.00 59.06 78 PRO A O 1
ATOM 606 N N . ARG A 1 79 ? 9.460 -1.493 -27.497 1.00 64.56 79 ARG A N 1
ATOM 607 C CA . ARG A 1 79 ? 8.822 -0.302 -26.932 1.00 64.56 79 ARG A CA 1
ATOM 608 C C . ARG A 1 79 ? 9.876 0.657 -26.413 1.00 64.56 79 ARG A C 1
ATOM 610 O O . ARG A 1 79 ? 10.865 0.242 -25.824 1.00 64.56 79 ARG A O 1
ATOM 617 N N . SER A 1 80 ? 9.625 1.953 -26.576 1.00 67.94 80 SER A N 1
ATOM 618 C CA . SER A 1 80 ? 10.510 2.966 -26.003 1.00 67.94 80 SER A CA 1
ATOM 619 C C . SER A 1 80 ? 10.439 2.959 -24.470 1.00 67.94 80 SER A C 1
ATOM 621 O O . SER A 1 80 ? 9.367 2.761 -23.890 1.00 67.94 80 SER A O 1
ATOM 623 N N . ASP A 1 81 ? 11.554 3.266 -23.800 1.00 66.81 81 ASP A N 1
ATOM 624 C CA . ASP A 1 81 ? 11.627 3.393 -22.332 1.00 66.81 81 ASP A CA 1
ATOM 625 C C . ASP A 1 81 ? 10.524 4.303 -21.755 1.00 66.81 81 ASP A C 1
ATOM 627 O O . ASP A 1 81 ? 10.022 4.084 -20.650 1.00 66.81 81 ASP A O 1
ATOM 631 N N . ARG A 1 82 ? 10.101 5.317 -22.525 1.00 63.91 82 ARG A N 1
ATOM 632 C CA . ARG A 1 82 ? 9.018 6.239 -22.157 1.00 63.91 82 ARG A CA 1
ATOM 633 C C . ARG A 1 82 ? 7.644 5.576 -22.143 1.00 63.91 82 ARG A C 1
ATOM 635 O O . ARG A 1 82 ? 6.862 5.869 -21.244 1.00 63.91 82 ARG A O 1
ATOM 642 N N . GLU A 1 83 ? 7.337 4.704 -23.100 1.00 69.50 83 GLU A N 1
ATOM 643 C CA . GLU A 1 83 ? 6.056 3.983 -23.151 1.00 69.50 83 GLU A CA 1
ATOM 644 C C . GLU A 1 83 ? 5.924 3.000 -21.990 1.00 69.50 83 GLU A C 1
ATOM 646 O O . GLU A 1 83 ? 4.872 2.912 -21.353 1.00 69.50 83 GLU A O 1
ATOM 651 N N . VAL A 1 84 ? 7.018 2.307 -21.675 1.00 69.25 84 VAL A N 1
ATOM 652 C CA . VAL A 1 84 ? 7.103 1.387 -20.539 1.00 69.25 84 VAL A CA 1
ATOM 653 C C . VAL A 1 84 ? 6.936 2.153 -19.221 1.00 69.25 84 VAL A C 1
ATOM 655 O O . VAL A 1 84 ? 6.113 1.775 -18.384 1.00 69.25 84 VAL A O 1
ATOM 658 N N . ALA A 1 85 ? 7.627 3.286 -19.060 1.00 66.31 85 ALA A N 1
ATOM 659 C CA . ALA A 1 85 ? 7.482 4.151 -17.890 1.00 66.31 85 ALA A CA 1
ATOM 660 C C . ALA A 1 85 ? 6.062 4.729 -17.744 1.00 66.31 85 ALA A C 1
ATOM 662 O O . ALA A 1 85 ? 5.534 4.764 -16.633 1.00 66.31 85 ALA A O 1
ATOM 663 N N . LEU A 1 86 ? 5.418 5.138 -18.844 1.00 70.31 86 LEU A N 1
ATOM 664 C CA . LEU A 1 86 ? 4.033 5.623 -18.852 1.00 70.31 86 LEU A CA 1
ATOM 665 C C . LEU A 1 86 ? 3.042 4.532 -18.446 1.00 70.31 86 LEU A C 1
ATOM 667 O O . LEU A 1 86 ? 2.176 4.793 -17.614 1.00 70.31 86 LEU A O 1
ATOM 671 N N . MET A 1 87 ? 3.181 3.308 -18.966 1.00 73.00 87 MET A N 1
ATOM 672 C CA . MET A 1 87 ? 2.339 2.181 -18.548 1.00 73.00 87 MET A CA 1
ATOM 673 C C . MET A 1 87 ? 2.491 1.889 -17.054 1.00 73.00 87 MET A C 1
ATOM 675 O O . MET A 1 87 ? 1.490 1.739 -16.350 1.00 73.00 87 MET A O 1
ATOM 679 N N . PHE A 1 88 ? 3.724 1.863 -16.544 1.00 70.62 88 PHE A N 1
ATOM 680 C CA . PHE A 1 88 ? 3.967 1.660 -15.118 1.00 70.62 88 PHE A CA 1
ATOM 681 C C . PHE A 1 88 ? 3.402 2.792 -14.260 1.00 70.62 88 PHE A C 1
ATOM 683 O O . PHE A 1 88 ? 2.750 2.518 -13.252 1.00 70.62 88 PHE A O 1
ATOM 690 N N . ALA A 1 89 ? 3.589 4.048 -14.669 1.00 69.81 89 ALA A N 1
ATOM 691 C CA . ALA A 1 89 ? 3.047 5.208 -13.971 1.00 69.81 89 ALA A CA 1
ATOM 692 C C . ALA A 1 89 ? 1.512 5.206 -13.956 1.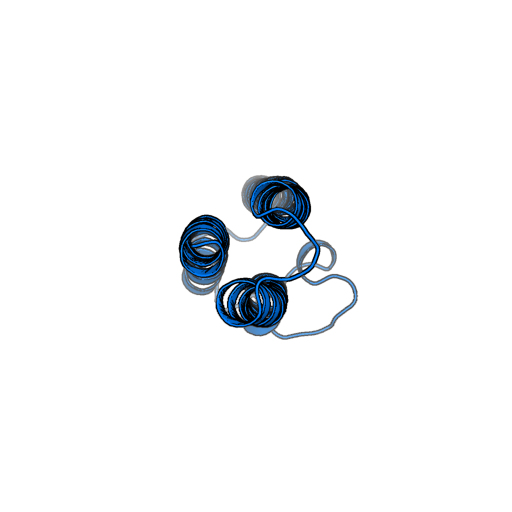00 69.81 89 ALA A C 1
ATOM 694 O O . ALA A 1 89 ? 0.915 5.558 -12.943 1.00 69.81 89 ALA A O 1
ATOM 695 N N . LEU A 1 90 ? 0.864 4.766 -15.037 1.00 77.38 90 LEU A N 1
ATOM 696 C CA . LEU A 1 90 ? -0.593 4.703 -15.127 1.00 77.38 90 LEU A CA 1
ATOM 697 C C . LEU A 1 90 ? -1.165 3.608 -14.212 1.00 77.38 90 LEU A C 1
ATOM 699 O O . LEU A 1 90 ? -2.101 3.861 -13.454 1.00 77.38 90 LEU A O 1
ATOM 703 N N . VAL A 1 91 ? -0.557 2.415 -14.212 1.00 73.69 91 VAL A N 1
ATOM 704 C CA . VAL A 1 91 ? -0.961 1.296 -13.341 1.00 73.69 91 VAL A CA 1
ATOM 705 C C . VAL A 1 91 ? -0.730 1.632 -11.866 1.00 73.69 91 VAL A C 1
ATOM 707 O O . VAL A 1 91 ? -1.641 1.484 -11.047 1.00 73.69 91 VAL A O 1
ATOM 710 N N . LEU A 1 92 ? 0.459 2.132 -11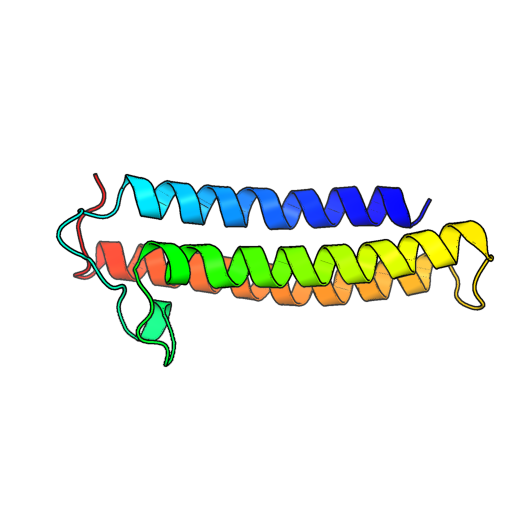.517 1.00 70.62 92 LEU A N 1
ATOM 711 C CA . LEU A 1 92 ? 0.776 2.549 -10.149 1.00 70.62 92 LEU A CA 1
ATOM 712 C C . LEU A 1 92 ? -0.051 3.767 -9.722 1.00 70.62 92 LEU A C 1
ATOM 714 O O . LEU A 1 92 ? -0.437 3.851 -8.560 1.00 70.62 92 LEU A O 1
ATOM 718 N N . GLY A 1 93 ? -0.377 4.674 -10.645 1.00 71.88 93 GLY A N 1
ATOM 719 C CA . GLY A 1 93 ? -1.204 5.854 -10.403 1.00 71.88 93 GLY A CA 1
ATOM 720 C C . GLY A 1 93 ? -2.649 5.506 -10.053 1.00 71.88 93 GLY A C 1
ATOM 721 O O . GLY A 1 93 ? -3.185 6.038 -9.085 1.00 71.88 93 GLY A O 1
ATOM 722 N N . ILE A 1 94 ? -3.270 4.554 -10.756 1.00 75.00 94 ILE A N 1
ATOM 723 C CA . ILE A 1 94 ? -4.629 4.079 -10.434 1.00 75.00 94 ILE A CA 1
ATOM 724 C C . ILE A 1 94 ? -4.670 3.472 -9.025 1.00 75.00 94 ILE A C 1
ATOM 726 O O . ILE A 1 94 ? -5.548 3.797 -8.220 1.00 75.00 94 ILE A O 1
ATOM 730 N N . ILE A 1 95 ? -3.685 2.636 -8.691 1.00 71.06 95 ILE A N 1
ATOM 731 C CA . ILE A 1 95 ? -3.561 2.030 -7.357 1.00 71.06 95 ILE A CA 1
ATOM 732 C C . ILE A 1 95 ? -3.278 3.111 -6.298 1.00 71.06 95 ILE A C 1
ATOM 734 O O . ILE A 1 95 ? -3.874 3.105 -5.216 1.00 71.06 95 ILE A O 1
ATOM 738 N N . GLY A 1 96 ? -2.413 4.068 -6.631 1.00 68.19 96 GLY A N 1
ATOM 739 C CA . GLY A 1 96 ? -2.022 5.200 -5.797 1.00 68.19 96 GLY A CA 1
ATOM 740 C C . GLY A 1 96 ? -3.131 6.217 -5.547 1.00 68.19 96 GLY A C 1
ATOM 741 O O . GLY A 1 96 ? -3.077 6.898 -4.534 1.00 68.19 96 GLY A O 1
ATOM 742 N N . LEU A 1 97 ? -4.161 6.289 -6.393 1.00 75.94 97 LEU A N 1
ATOM 743 C CA . LEU A 1 97 ? -5.359 7.104 -6.157 1.00 75.94 97 LEU A CA 1
ATOM 744 C C . LEU A 1 97 ? -6.421 6.351 -5.346 1.00 75.94 97 LEU A C 1
ATOM 746 O O . LEU A 1 97 ? -7.071 6.930 -4.474 1.00 75.94 97 LEU A O 1
ATOM 750 N N . GLY A 1 98 ? -6.575 5.044 -5.578 1.00 73.19 98 GLY A N 1
ATOM 751 C CA . GLY A 1 98 ? -7.523 4.218 -4.826 1.00 73.19 98 GLY A CA 1
ATOM 752 C C . GLY A 1 98 ? -7.139 4.045 -3.353 1.00 73.19 98 GLY A C 1
ATOM 753 O O . GLY A 1 98 ? -8.007 4.000 -2.475 1.00 73.19 98 GLY A O 1
ATOM 754 N N . TYR A 1 99 ? -5.839 3.980 -3.053 1.00 77.88 99 TYR A N 1
ATOM 755 C CA . TYR A 1 99 ? -5.360 3.716 -1.698 1.00 77.88 99 TYR A CA 1
ATOM 756 C C . TYR A 1 99 ? -5.599 4.865 -0.696 1.00 77.88 99 TYR A C 1
ATOM 758 O O . TYR A 1 99 ? -6.153 4.587 0.369 1.00 77.88 99 TYR A O 1
ATOM 766 N N . PRO A 1 100 ? -5.296 6.143 -0.995 1.00 78.38 100 PRO A N 1
ATOM 767 C CA . PRO A 1 100 ? -5.605 7.271 -0.116 1.00 78.38 100 PRO A CA 1
ATOM 768 C C . PRO A 1 100 ? -7.094 7.386 0.204 1.00 78.38 100 PRO A C 1
ATOM 770 O O . PRO A 1 100 ? -7.454 7.643 1.348 1.00 78.38 100 PRO A O 1
ATOM 773 N N . ILE A 1 101 ? -7.972 7.128 -0.771 1.00 80.69 101 ILE A N 1
ATOM 774 C CA . ILE A 1 101 ? -9.426 7.117 -0.551 1.00 80.69 101 ILE A CA 1
ATOM 775 C C . ILE A 1 101 ? -9.798 6.032 0.463 1.00 80.69 101 ILE A C 1
ATOM 777 O O . ILE A 1 101 ? -10.583 6.280 1.383 1.00 80.69 101 ILE A O 1
ATOM 781 N N . ASN A 1 102 ? -9.211 4.838 0.335 1.00 77.75 102 ASN A N 1
ATOM 782 C CA . ASN A 1 102 ? -9.391 3.775 1.317 1.00 77.75 102 ASN A CA 1
ATOM 783 C C . ASN A 1 102 ? -8.895 4.229 2.699 1.00 77.75 102 ASN A C 1
ATOM 785 O O . ASN A 1 102 ? -9.657 4.171 3.658 1.00 77.75 102 ASN A O 1
ATOM 789 N N . VAL A 1 103 ? -7.683 4.783 2.806 1.00 79.44 103 VAL A N 1
ATOM 790 C CA . VAL A 1 103 ? -7.127 5.310 4.068 1.00 79.44 103 VAL A CA 1
ATOM 791 C C . VAL A 1 103 ? -8.050 6.356 4.706 1.00 79.44 103 VAL A C 1
ATOM 793 O O . VAL A 1 103 ? -8.360 6.254 5.893 1.00 79.44 103 VAL A O 1
ATOM 796 N N . LEU A 1 104 ? -8.556 7.321 3.935 1.00 82.44 104 LEU A N 1
ATOM 797 C CA . LEU A 1 104 ? -9.476 8.353 4.421 1.00 82.44 104 LEU A CA 1
ATOM 798 C C . LEU A 1 104 ? -10.787 7.755 4.938 1.00 82.44 104 LEU A C 1
ATOM 800 O O . LEU A 1 104 ? -11.246 8.135 6.015 1.00 82.44 104 LEU A O 1
ATOM 804 N N . ARG A 1 105 ? -11.365 6.774 4.232 1.00 81.31 105 ARG A N 1
ATOM 805 C CA . ARG A 1 105 ? -12.555 6.044 4.704 1.00 81.31 105 ARG A CA 1
ATOM 806 C C . ARG A 1 105 ? -12.283 5.294 6.005 1.00 81.31 105 ARG A C 1
ATOM 808 O O . ARG A 1 105 ? -13.133 5.285 6.893 1.00 81.31 105 ARG A O 1
ATOM 815 N N . GLN A 1 106 ? -11.104 4.692 6.142 1.00 78.56 106 GLN A N 1
ATOM 816 C CA . GLN A 1 106 ? -10.706 3.979 7.355 1.00 78.56 106 GLN A CA 1
ATOM 817 C C . GLN A 1 106 ? -10.536 4.929 8.548 1.00 78.56 106 GLN A C 1
ATOM 819 O O . GLN A 1 106 ? -11.039 4.643 9.634 1.00 78.56 106 GLN A O 1
ATOM 824 N N . LEU A 1 107 ? -9.892 6.081 8.341 1.00 79.25 107 LEU A N 1
ATOM 825 C CA . LEU A 1 107 ? -9.745 7.127 9.358 1.00 79.25 107 LEU A CA 1
ATOM 826 C C . LEU A 1 107 ? -11.094 7.746 9.739 1.00 79.25 107 LEU A C 1
ATOM 828 O O . LEU A 1 107 ? -11.366 7.960 10.919 1.00 79.25 107 LEU A O 1
ATOM 832 N N . HIS A 1 108 ? -11.961 8.005 8.759 1.00 83.38 108 HIS A N 1
ATOM 833 C CA . HIS A 1 108 ? -13.307 8.513 9.004 1.00 83.38 108 HIS A CA 1
ATOM 834 C C . HIS A 1 108 ? -14.134 7.532 9.838 1.00 83.38 108 HIS A C 1
ATOM 836 O O . HIS A 1 108 ? -14.784 7.944 10.797 1.00 83.38 108 HIS A O 1
ATOM 842 N N . TRP A 1 109 ? -14.058 6.235 9.531 1.00 81.50 109 TRP A N 1
ATOM 843 C CA . TRP A 1 109 ? -14.720 5.197 10.317 1.00 81.50 109 TRP A CA 1
ATOM 844 C C . TRP A 1 109 ? -14.236 5.165 11.768 1.00 81.50 109 TRP A C 1
ATOM 846 O O . TRP A 1 109 ? -15.054 5.141 12.683 1.00 81.50 109 TRP A O 1
ATOM 856 N N . VAL A 1 110 ? -12.921 5.232 11.997 1.00 78.94 110 VAL A N 1
ATOM 857 C CA . VAL A 1 110 ? -12.353 5.345 13.351 1.00 78.94 110 VAL A CA 1
ATOM 858 C C . VAL A 1 110 ? -12.926 6.558 14.097 1.00 78.94 110 VAL A C 1
ATOM 860 O O . VAL A 1 110 ? -13.215 6.457 15.287 1.00 78.94 110 VAL A O 1
ATOM 863 N N . ARG A 1 111 ? -13.128 7.690 13.409 1.00 78.75 111 ARG A N 1
ATOM 864 C CA . ARG A 1 111 ? -13.651 8.932 14.007 1.00 78.75 111 ARG A CA 1
ATOM 865 C C . ARG A 1 111 ? -15.154 8.902 14.315 1.00 78.75 111 ARG A C 1
ATOM 867 O O . ARG A 1 111 ? -15.561 9.515 15.293 1.00 78.75 111 ARG A O 1
ATOM 874 N N . THR A 1 112 ? -15.973 8.231 13.504 1.00 78.06 112 THR A N 1
ATOM 875 C CA . THR A 1 112 ? -17.453 8.338 13.545 1.00 78.06 112 THR A CA 1
ATOM 876 C C . THR A 1 112 ? -18.172 7.237 14.325 1.00 78.06 112 THR A C 1
ATOM 878 O O . THR A 1 112 ? -19.394 7.263 14.432 1.00 78.06 112 THR A O 1
ATOM 881 N N . GLY A 1 113 ? -17.449 6.274 14.898 1.00 66.19 113 GLY A N 1
ATOM 882 C CA . GLY A 1 113 ? -18.062 5.172 15.657 1.00 66.19 113 GLY A CA 1
ATOM 883 C C . GLY A 1 113 ? -17.278 3.862 15.627 1.00 66.19 113 GLY A C 1
ATOM 884 O O . GLY A 1 113 ? -17.693 2.871 16.228 1.00 66.19 113 GLY A O 1
ATOM 885 N N . GLY A 1 114 ? -16.143 3.837 14.926 1.00 69.06 114 GLY A N 1
ATOM 886 C CA . GLY A 1 114 ? -15.188 2.739 14.940 1.00 69.06 114 GLY A CA 1
ATOM 887 C C . GLY A 1 114 ? -14.399 2.620 16.255 1.00 69.06 114 GLY A C 1
ATOM 888 O O . GLY A 1 114 ? -14.576 3.392 17.200 1.00 69.06 114 GLY A O 1
ATOM 889 N N . PRO A 1 115 ? -13.511 1.617 16.354 1.00 65.88 115 PRO A N 1
ATOM 890 C CA . PRO A 1 115 ? -12.652 1.430 17.510 1.00 65.88 115 PRO A CA 1
ATOM 891 C C . PRO A 1 115 ? -11.704 2.618 17.678 1.00 65.88 115 PRO A C 1
ATOM 893 O O . PRO A 1 115 ? -11.005 2.993 16.739 1.00 65.88 115 PRO A O 1
ATOM 896 N N . LYS A 1 116 ? -11.618 3.148 18.903 1.00 69.88 116 LYS A N 1
ATOM 897 C CA . LYS A 1 116 ? -10.576 4.115 19.265 1.00 69.88 116 LYS A CA 1
ATOM 898 C C . LYS A 1 116 ? -9.204 3.466 19.069 1.00 69.88 116 LYS A C 1
ATOM 900 O O . LYS A 1 116 ? -8.935 2.408 19.648 1.00 69.88 116 LYS A O 1
ATOM 905 N N . LEU A 1 117 ? -8.383 4.088 18.228 1.00 70.88 117 LEU A N 1
ATOM 906 C CA . LEU A 1 117 ? -6.977 3.731 18.061 1.00 70.88 117 LEU A CA 1
ATOM 907 C C . LEU A 1 117 ? -6.238 4.033 19.370 1.00 70.88 117 LEU A C 1
ATOM 909 O O . LEU A 1 117 ? -6.580 4.998 20.056 1.00 70.88 117 LEU A O 1
ATOM 913 N N . ARG A 1 118 ? -5.304 3.157 19.740 1.00 67.19 118 ARG A N 1
ATOM 914 C CA . ARG A 1 118 ? -4.417 3.350 20.895 1.00 67.19 118 ARG A CA 1
ATOM 915 C C . ARG A 1 118 ? -3.192 4.164 20.531 1.00 67.19 118 ARG A C 1
ATOM 917 O O . ARG A 1 118 ? -2.718 3.991 19.388 1.00 67.19 118 ARG A O 1
#